Protein AF-A0A6G3XQR0-F1 (afdb_monomer)

Solvent-accessible surface area (backbone atoms only — not comparable to full-atom values): 5647 Å² total; per-residue (Å²): 116,70,69,59,56,53,49,49,34,55,56,22,59,76,36,76,92,35,30,50,55,23,21,39,51,51,33,66,41,44,62,56,22,59,76,67,68,36,45,70,62,40,46,52,49,37,55,54,48,64,74,55,78,63,97,50,61,70,31,51,37,43,22,28,44,44,42,14,54,48,23,50,77,71,69,34,61,67,60,15,51,52,30,42,48,52,29,48,58,52,27,67,73,70,68,41,66,67,53,47,54,55,74,69,62,126

Mean pred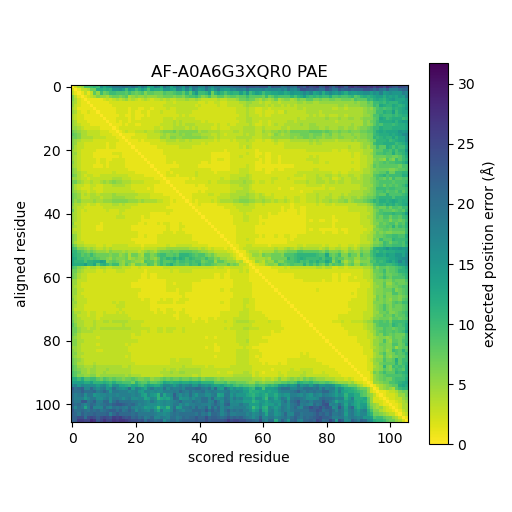icted aligned error: 5.23 Å

Radius of gyration: 12.99 Å; Cα contacts (8 Å, |Δi|>4): 125; chains: 1; bounding box: 31×29×29 Å

pLDDT: mean 87.77, std 12.78, range [46.75, 98.12]

Structure (mmCIF, N/CA/C/O backbone):
data_AF-A0A6G3XQR0-F1
#
_entry.id   AF-A0A6G3XQR0-F1
#
loop_
_atom_site.group_PDB
_atom_site.id
_atom_site.type_symbol
_atom_site.label_atom_id
_atom_site.label_alt_id
_atom_site.label_comp_id
_atom_site.label_asym_id
_atom_site.label_entity_id
_atom_site.label_seq_id
_atom_site.pdbx_PDB_ins_code
_atom_site.Cartn_x
_atom_site.Cartn_y
_atom_site.Cartn_z
_atom_site.occupancy
_atom_site.B_iso_or_equiv
_atom_site.auth_seq_id
_atom_site.auth_comp_id
_atom_site.auth_asym_id
_atom_site.auth_atom_id
_atom_site.pdbx_PDB_model_num
ATOM 1 N N . GLU A 1 1 ? 11.711 15.072 -11.607 1.00 59.75 1 GLU A N 1
ATOM 2 C CA . GLU A 1 1 ? 10.371 14.971 -10.983 1.00 59.75 1 GLU A CA 1
ATOM 3 C C . GLU A 1 1 ? 10.250 13.911 -9.879 1.00 59.75 1 GLU A C 1
ATOM 5 O O . GLU A 1 1 ? 10.136 14.299 -8.728 1.00 59.75 1 GLU A O 1
ATOM 10 N N . LEU A 1 2 ? 10.354 12.598 -10.132 1.00 62.25 2 LEU A N 1
ATOM 11 C CA . LEU A 1 2 ? 10.177 11.554 -9.087 1.00 62.25 2 LEU A CA 1
ATOM 12 C C . LEU A 1 2 ? 11.084 11.625 -7.844 1.00 62.25 2 LEU A C 1
ATOM 14 O O . LEU A 1 2 ? 10.608 11.263 -6.768 1.00 62.25 2 LEU A O 1
ATOM 18 N N . PRO A 1 3 ? 12.356 12.070 -7.934 1.00 74.38 3 PRO A N 1
ATOM 19 C CA . PRO A 1 3 ? 13.188 12.239 -6.745 1.00 74.38 3 PRO A CA 1
ATOM 20 C C . PRO A 1 3 ? 12.554 13.170 -5.708 1.00 74.38 3 PRO A C 1
ATOM 22 O O . PRO A 1 3 ? 12.720 12.935 -4.518 1.00 74.38 3 PRO A O 1
ATOM 25 N N . ASN A 1 4 ? 11.776 14.165 -6.149 1.00 83.50 4 ASN A N 1
ATOM 26 C C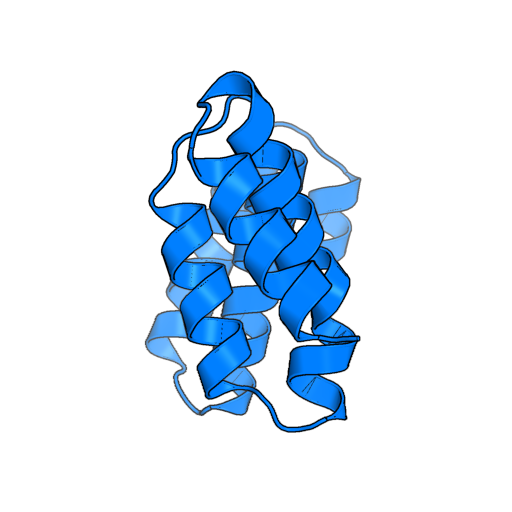A . ASN A 1 4 ? 11.105 15.105 -5.253 1.00 83.50 4 ASN A CA 1
ATOM 27 C C . ASN A 1 4 ? 9.963 14.426 -4.486 1.00 83.50 4 ASN A C 1
ATOM 29 O O . ASN A 1 4 ? 9.773 14.713 -3.313 1.00 83.50 4 ASN A O 1
ATOM 33 N N . LEU A 1 5 ? 9.240 13.492 -5.118 1.00 85.38 5 LEU A N 1
ATOM 34 C CA . LEU A 1 5 ? 8.155 12.746 -4.469 1.00 85.38 5 LEU A CA 1
ATOM 35 C C . LEU A 1 5 ? 8.683 11.724 -3.459 1.00 85.38 5 LEU A C 1
ATOM 37 O O . LEU A 1 5 ? 8.131 11.611 -2.371 1.00 85.38 5 LEU A O 1
ATOM 41 N N . ARG A 1 6 ? 9.772 11.016 -3.789 1.00 90.00 6 ARG A N 1
ATOM 42 C CA . ARG A 1 6 ? 10.443 10.119 -2.830 1.00 90.00 6 ARG A CA 1
ATOM 43 C C . ARG A 1 6 ? 10.968 10.898 -1.636 1.00 90.00 6 ARG A C 1
ATOM 45 O O . ARG A 1 6 ? 10.673 10.539 -0.508 1.00 90.00 6 ARG A O 1
ATOM 52 N N . ARG A 1 7 ? 11.654 12.015 -1.896 1.00 92.81 7 ARG A N 1
ATOM 53 C CA . ARG A 1 7 ? 12.164 12.882 -0.835 1.00 92.81 7 ARG A CA 1
ATOM 54 C C . ARG A 1 7 ? 11.045 13.450 0.035 1.00 92.81 7 ARG A C 1
ATOM 56 O O . ARG A 1 7 ? 11.221 13.543 1.236 1.00 92.81 7 ARG A O 1
ATOM 63 N N . ALA A 1 8 ? 9.901 13.806 -0.552 1.00 91.88 8 ALA A N 1
ATOM 64 C CA . ALA A 1 8 ? 8.744 14.255 0.216 1.00 91.88 8 ALA A CA 1
ATOM 65 C C . ALA A 1 8 ? 8.214 13.153 1.148 1.00 91.88 8 ALA A C 1
ATOM 67 O O . ALA A 1 8 ? 7.951 13.440 2.308 1.00 91.88 8 ALA A O 1
ATOM 68 N N . MET A 1 9 ? 8.115 11.903 0.674 1.00 93.31 9 MET A N 1
ATOM 69 C CA . MET A 1 9 ? 7.743 10.772 1.537 1.00 93.31 9 MET A CA 1
ATOM 70 C C . MET A 1 9 ? 8.772 10.556 2.653 1.00 93.31 9 MET A C 1
ATOM 72 O O . MET A 1 9 ? 8.374 10.451 3.805 1.00 93.31 9 MET A O 1
ATOM 76 N N . GLU A 1 10 ? 10.073 10.562 2.332 1.00 93.75 10 GLU A N 1
ATOM 77 C CA . GLU A 1 10 ? 11.171 10.466 3.312 1.00 93.75 10 GLU A CA 1
ATOM 78 C C . GLU A 1 10 ? 11.043 11.539 4.399 1.00 93.75 10 GLU A C 1
ATOM 80 O O . GLU A 1 10 ? 10.943 11.204 5.573 1.00 93.75 10 GLU A O 1
ATOM 85 N N . CYS A 1 11 ? 10.961 12.814 4.011 1.00 93.06 11 CYS A N 1
ATOM 86 C CA . CYS A 1 11 ? 10.871 13.924 4.957 1.00 93.06 11 CYS A CA 1
ATOM 87 C C . CYS A 1 11 ? 9.601 13.865 5.817 1.00 93.06 11 CYS A C 1
ATOM 89 O O . CYS A 1 11 ? 9.674 14.111 7.015 1.00 93.06 11 CYS A O 1
ATOM 91 N N . SER A 1 12 ? 8.447 13.505 5.245 1.00 92.31 12 SER A N 1
ATOM 92 C CA . SER A 1 12 ? 7.199 13.393 6.014 1.00 92.31 12 SER A CA 1
ATOM 93 C C . SER A 1 12 ? 7.216 12.256 7.042 1.00 92.31 12 SER A C 1
ATOM 95 O O . SER A 1 12 ? 6.455 12.309 8.001 1.00 92.31 12 SER A O 1
ATOM 97 N N . MET A 1 13 ? 8.072 11.242 6.881 1.00 92.88 13 MET A N 1
ATOM 98 C CA . MET A 1 13 ? 8.252 10.183 7.885 1.00 92.88 13 MET A CA 1
ATOM 99 C C . MET A 1 13 ? 9.239 10.568 8.997 1.00 92.88 13 MET A C 1
ATOM 101 O O . MET A 1 13 ? 9.286 9.899 10.023 1.00 92.88 13 MET A O 1
ATOM 105 N N . GLU A 1 14 ? 10.011 11.651 8.849 1.00 93.50 14 GLU A N 1
ATOM 106 C CA . GLU A 1 14 ? 10.925 12.125 9.903 1.00 93.50 14 GLU A CA 1
ATOM 107 C C . GLU A 1 14 ? 10.177 12.736 11.104 1.00 93.50 14 GLU A C 1
ATOM 109 O O . GLU A 1 14 ? 10.753 12.879 12.185 1.00 93.50 14 GLU A O 1
ATOM 114 N N . SER A 1 15 ? 8.896 13.087 10.933 1.00 89.38 15 SER A N 1
ATOM 115 C CA . SER A 1 15 ? 8.047 13.674 11.970 1.00 89.38 15 SER A CA 1
ATOM 116 C C . SER A 1 15 ? 6.757 12.863 12.151 1.00 89.38 15 SER A C 1
ATOM 118 O O . SER A 1 15 ? 5.984 12.745 11.198 1.00 89.38 15 SER A O 1
ATOM 120 N N . PRO A 1 16 ? 6.452 12.358 13.365 1.00 86.00 16 PRO A N 1
ATOM 121 C CA . PRO A 1 16 ? 5.234 11.582 13.625 1.00 86.00 16 PRO A CA 1
ATOM 122 C C . PRO A 1 16 ? 3.933 12.295 13.223 1.00 86.00 16 PRO A C 1
ATOM 124 O O . PRO A 1 16 ? 2.987 11.653 12.769 1.00 86.00 16 PRO A O 1
ATOM 127 N N . ASP A 1 17 ? 3.897 13.625 13.336 1.00 87.56 17 ASP A N 1
ATOM 128 C CA . ASP A 1 17 ? 2.723 14.432 12.983 1.00 87.56 17 ASP A CA 1
ATOM 129 C C . ASP A 1 17 ? 2.478 14.485 11.461 1.00 87.56 17 ASP A C 1
ATOM 131 O O . ASP A 1 17 ? 1.362 14.753 11.015 1.00 87.56 17 ASP A O 1
ATOM 135 N N . GLU A 1 18 ? 3.494 14.191 10.645 1.00 90.88 18 GLU A N 1
ATOM 136 C CA . GLU A 1 18 ? 3.451 14.297 9.182 1.00 90.88 18 GLU A CA 1
ATOM 137 C C . GLU A 1 18 ? 3.388 12.9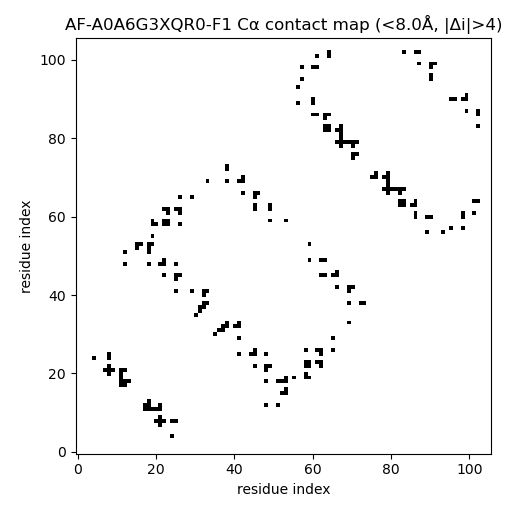44 8.461 1.00 90.88 18 GLU A C 1
ATOM 139 O O . GLU A 1 18 ? 3.137 12.916 7.257 1.00 90.88 18 GLU A O 1
ATOM 144 N N . VAL A 1 19 ? 3.509 11.817 9.171 1.00 91.81 19 VAL A N 1
ATOM 145 C CA . VAL A 1 19 ? 3.469 10.452 8.599 1.00 91.81 19 VAL A CA 1
ATOM 146 C C . VAL A 1 19 ? 2.261 10.234 7.679 1.00 91.81 19 VAL A C 1
ATOM 148 O O . VAL A 1 19 ? 2.359 9.603 6.623 1.00 91.81 19 VAL A O 1
ATOM 151 N N . HIS A 1 20 ? 1.110 10.804 8.036 1.00 90.81 20 HIS A N 1
ATOM 152 C CA . HIS A 1 20 ? -0.110 10.713 7.234 1.00 90.81 20 HIS A CA 1
ATOM 153 C C . HIS A 1 20 ? 0.045 11.313 5.821 1.00 90.81 20 HIS A C 1
ATOM 155 O O . HIS A 1 20 ? -0.621 10.865 4.887 1.00 90.81 20 HIS A O 1
ATOM 161 N N . LEU A 1 21 ? 0.939 12.292 5.633 1.00 93.00 21 LEU A N 1
ATOM 162 C CA . LEU A 1 21 ? 1.271 12.864 4.327 1.00 93.00 21 LEU A CA 1
ATOM 163 C C . LEU A 1 21 ? 2.069 11.873 3.477 1.00 93.00 21 LEU A C 1
ATOM 165 O O . LEU A 1 21 ? 1.783 11.737 2.286 1.00 93.00 21 LEU A O 1
ATOM 169 N N . ALA A 1 22 ? 3.008 11.134 4.075 1.00 94.44 22 ALA A N 1
ATOM 170 C CA . ALA A 1 22 ? 3.742 10.075 3.381 1.00 94.44 22 ALA A CA 1
ATOM 171 C C . ALA A 1 22 ? 2.788 8.965 2.912 1.00 94.44 22 ALA A C 1
ATOM 173 O O . ALA A 1 22 ? 2.818 8.570 1.744 1.00 94.44 22 ALA A O 1
ATOM 174 N N . GLN A 1 23 ? 1.867 8.538 3.780 1.00 94.62 23 GLN A N 1
ATOM 175 C CA . GLN A 1 23 ? 0.817 7.572 3.441 1.00 94.62 23 GLN A CA 1
ATOM 176 C C . GLN A 1 23 ? -0.103 8.092 2.330 1.00 94.62 23 GLN A C 1
ATOM 178 O O . GLN A 1 23 ? -0.377 7.389 1.353 1.00 94.62 23 GLN A O 1
ATOM 183 N N . HIS A 1 24 ? -0.539 9.351 2.427 1.00 93.38 24 HIS A N 1
ATOM 184 C CA . HIS A 1 24 ? -1.362 9.984 1.402 1.00 93.38 24 HIS A CA 1
ATOM 185 C C . HIS A 1 24 ? -0.653 10.026 0.0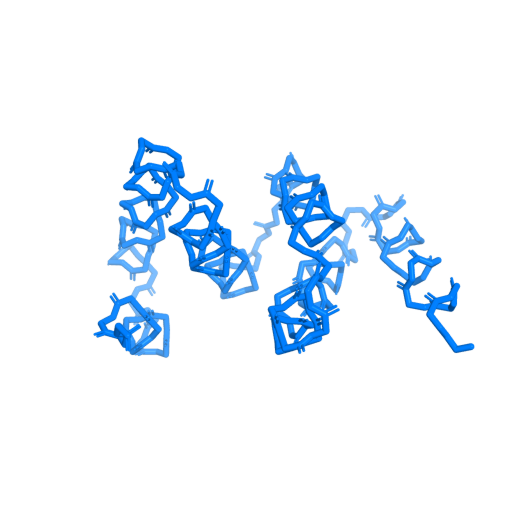40 1.00 93.38 24 HIS A C 1
ATOM 187 O O . HIS A 1 24 ? -1.256 9.679 -0.980 1.00 93.38 24 HIS A O 1
ATOM 193 N N . LEU A 1 25 ? 0.626 10.410 0.009 1.00 94.06 25 LEU A N 1
ATOM 194 C CA . LEU A 1 25 ? 1.437 10.439 -1.208 1.00 94.06 25 LEU A CA 1
ATOM 195 C C . LEU A 1 25 ? 1.599 9.035 -1.805 1.00 94.06 25 LEU A C 1
ATOM 197 O O . LEU A 1 25 ? 1.301 8.837 -2.986 1.00 94.06 25 LEU A O 1
ATOM 201 N N . ALA A 1 26 ? 2.002 8.052 -0.995 1.00 95.50 26 ALA A N 1
ATOM 202 C CA . ALA A 1 26 ? 2.203 6.672 -1.434 1.00 95.50 26 ALA A CA 1
ATOM 203 C C . ALA A 1 26 ? 0.918 6.058 -2.018 1.00 95.50 26 ALA A C 1
ATOM 205 O O . ALA A 1 26 ? 0.952 5.458 -3.098 1.00 95.50 26 ALA A O 1
ATOM 206 N N . GLY A 1 27 ? -0.225 6.268 -1.353 1.00 94.38 27 GLY A N 1
ATOM 207 C CA . GLY A 1 27 ? -1.533 5.796 -1.808 1.00 94.38 27 GLY A CA 1
ATOM 208 C C . GLY A 1 27 ? -2.061 6.535 -3.045 1.00 94.38 27 GLY A C 1
ATOM 209 O O . GLY A 1 27 ? -2.662 5.924 -3.930 1.00 94.38 27 GLY A O 1
ATOM 210 N N . THR A 1 28 ? -1.815 7.842 -3.163 1.00 92.75 28 THR A N 1
ATOM 211 C CA . THR A 1 28 ? -2.236 8.640 -4.333 1.00 92.75 28 THR A CA 1
ATOM 212 C C . THR A 1 28 ? -1.470 8.247 -5.595 1.00 92.75 28 THR A C 1
ATOM 214 O O . THR A 1 28 ? -2.028 8.252 -6.693 1.00 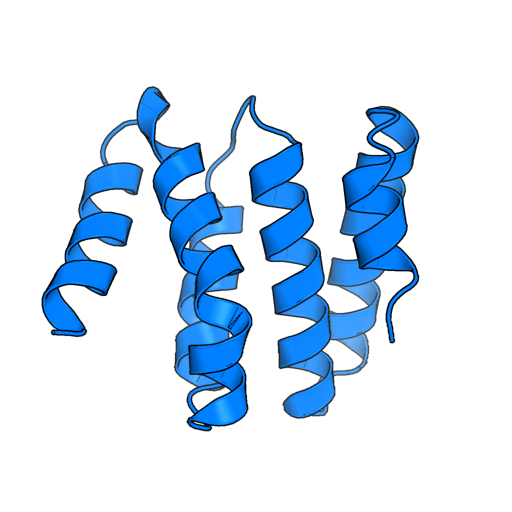92.75 28 THR A O 1
ATOM 217 N N . LEU A 1 29 ? -0.215 7.821 -5.450 1.00 93.19 29 LEU A N 1
ATOM 218 C CA . LEU A 1 29 ? 0.633 7.386 -6.559 1.00 93.19 29 LEU A CA 1
ATOM 219 C C . LEU A 1 29 ? 0.282 5.992 -7.120 1.00 93.19 29 LEU A C 1
ATOM 221 O O . LEU A 1 29 ? 0.985 5.511 -8.007 1.00 93.19 29 LEU A O 1
ATOM 225 N N . TRP A 1 30 ? -0.821 5.359 -6.699 1.00 91.94 30 TRP A N 1
ATOM 226 C CA . TRP A 1 30 ? -1.250 4.033 -7.178 1.00 91.94 30 TRP A CA 1
ATOM 227 C C . TRP A 1 30 ? -1.242 3.888 -8.709 1.00 91.94 30 TRP A C 1
ATOM 229 O O . TRP A 1 30 ? -0.716 2.907 -9.235 1.00 91.94 30 TRP A O 1
ATOM 239 N N . PHE A 1 31 ? -1.776 4.878 -9.437 1.00 88.19 31 PHE A N 1
ATOM 240 C CA . PHE A 1 31 ? -1.849 4.836 -10.901 1.00 88.19 31 PHE A CA 1
ATOM 241 C C . PHE A 1 31 ? -0.453 4.856 -11.510 1.00 88.19 31 PHE A C 1
ATOM 243 O O . PHE A 1 31 ? -0.189 4.213 -12.518 1.00 88.19 31 PHE A O 1
ATOM 250 N N . TYR A 1 32 ? 0.455 5.582 -10.876 1.00 91.00 32 TYR A N 1
ATOM 251 C CA . TYR A 1 32 ? 1.828 5.680 -11.308 1.00 91.00 32 TYR A CA 1
ATOM 252 C C . TYR A 1 32 ? 2.602 4.377 -11.031 1.00 91.00 32 TYR A C 1
ATOM 254 O O . TYR A 1 32 ? 3.317 3.892 -11.909 1.00 91.00 32 TYR A O 1
ATOM 262 N N . TRP A 1 33 ? 2.402 3.749 -9.867 1.00 94.56 33 TRP A N 1
ATOM 263 C CA . TRP A 1 33 ? 2.990 2.438 -9.559 1.00 94.56 33 TRP A CA 1
ATOM 264 C C . TRP A 1 33 ? 2.538 1.366 -10.548 1.00 94.56 33 TRP A C 1
ATOM 266 O O . TRP A 1 33 ? 3.360 0.616 -11.069 1.00 94.56 33 TRP A O 1
ATOM 276 N N . VAL A 1 34 ? 1.238 1.320 -10.834 1.00 93.12 34 VAL A N 1
ATOM 277 C CA . VAL A 1 34 ? 0.629 0.273 -11.659 1.00 93.12 34 VAL A CA 1
ATOM 278 C C . VAL A 1 34 ? 0.764 0.574 -13.147 1.00 93.12 34 VAL A C 1
ATOM 280 O O . VAL A 1 34 ? 1.311 -0.231 -13.896 1.00 93.12 34 VAL A O 1
ATOM 283 N N . GLY A 1 35 ? 0.321 1.751 -13.579 1.00 91.81 35 GLY A N 1
ATOM 284 C CA . GLY A 1 35 ? 0.293 2.157 -14.982 1.00 91.81 35 GLY A CA 1
ATOM 285 C C . GLY A 1 35 ? 1.679 2.293 -15.609 1.00 91.81 35 GLY A C 1
ATOM 286 O O . GLY A 1 35 ? 1.830 2.048 -16.803 1.00 91.81 35 GLY A O 1
ATOM 287 N N . CYS A 1 36 ? 2.707 2.626 -14.821 1.00 94.44 36 CYS A N 1
ATOM 288 C CA . CYS A 1 36 ? 4.090 2.686 -15.303 1.00 94.44 36 CYS A CA 1
ATOM 289 C C . CYS A 1 36 ? 4.909 1.421 -14.988 1.00 94.44 36 CYS A C 1
ATOM 291 O O . CYS A 1 36 ? 6.124 1.432 -15.179 1.00 94.44 36 CYS A O 1
ATOM 293 N N . GLY A 1 37 ? 4.285 0.344 -14.494 1.00 93.00 37 GLY A N 1
ATOM 294 C CA . GLY A 1 37 ? 4.959 -0.935 -14.236 1.00 93.00 37 GLY A CA 1
ATOM 295 C C . GLY A 1 37 ? 5.979 -0.907 -13.091 1.00 93.00 37 GLY A C 1
ATOM 296 O O . GLY A 1 37 ? 6.878 -1.742 -13.038 1.00 93.00 37 GLY A O 1
ATOM 297 N N . ARG A 1 38 ? 5.860 0.039 -12.154 1.00 95.69 38 ARG A N 1
ATOM 298 C CA . ARG A 1 38 ? 6.780 0.214 -11.017 1.00 95.69 38 ARG A CA 1
ATOM 299 C C . ARG A 1 38 ? 6.293 -0.499 -9.760 1.00 95.69 38 ARG A C 1
ATOM 301 O O . ARG A 1 38 ? 6.374 0.049 -8.663 1.00 95.69 38 ARG A O 1
ATOM 308 N N . LEU A 1 39 ? 5.786 -1.718 -9.922 1.00 96.31 39 LEU A N 1
ATOM 309 C CA . LEU A 1 39 ? 5.110 -2.462 -8.858 1.00 96.31 39 LEU A CA 1
ATOM 310 C C . LEU A 1 39 ? 6.012 -2.702 -7.642 1.00 96.31 39 LEU A C 1
ATOM 312 O O . LEU A 1 39 ? 5.587 -2.458 -6.521 1.00 96.31 39 LEU A O 1
ATOM 316 N N . SER A 1 40 ? 7.269 -3.110 -7.850 1.00 97.25 40 SER A N 1
ATOM 317 C CA . SER A 1 40 ? 8.197 -3.377 -6.740 1.00 97.25 40 SER A CA 1
ATOM 318 C C . SER A 1 40 ? 8.565 -2.118 -5.955 1.00 97.25 40 SER A C 1
ATOM 320 O O . SER A 1 40 ? 8.677 -2.168 -4.737 1.00 97.25 40 SER A O 1
ATOM 322 N N . GLU A 1 41 ? 8.722 -0.982 -6.640 1.00 95.94 41 GLU A N 1
ATOM 323 C CA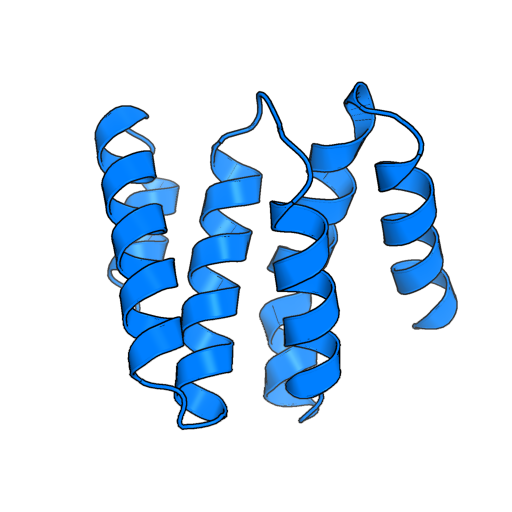 . GLU A 1 41 ? 8.972 0.297 -5.970 1.00 95.94 41 GLU A CA 1
ATOM 324 C C . GLU A 1 41 ? 7.727 0.779 -5.222 1.00 95.94 41 GLU A C 1
ATOM 326 O O . GLU A 1 41 ? 7.835 1.214 -4.081 1.00 95.94 41 GLU A O 1
ATOM 331 N N . GLY A 1 42 ? 6.551 0.674 -5.848 1.00 96.69 42 GLY A N 1
ATOM 332 C CA . GLY A 1 42 ? 5.285 0.998 -5.200 1.00 96.69 42 GLY A CA 1
ATOM 333 C C . GLY A 1 42 ? 5.096 0.179 -3.928 1.00 96.69 42 GLY A C 1
ATOM 334 O O . GLY A 1 42 ? 4.874 0.756 -2.873 1.00 96.69 42 GLY A O 1
ATOM 335 N N . ARG A 1 43 ? 5.280 -1.145 -4.003 1.00 97.81 43 ARG A N 1
ATOM 336 C CA . ARG A 1 43 ? 5.198 -2.033 -2.838 1.00 97.81 43 ARG A CA 1
ATOM 337 C C . ARG A 1 43 ? 6.160 -1.631 -1.727 1.00 97.81 43 ARG A C 1
ATOM 339 O O . ARG A 1 43 ? 5.727 -1.523 -0.593 1.00 97.81 43 ARG A O 1
ATOM 346 N N . HIS A 1 44 ? 7.417 -1.339 -2.061 1.00 97.00 44 HIS A N 1
ATOM 347 C CA . HIS A 1 44 ? 8.397 -0.896 -1.071 1.00 97.00 44 HIS A CA 1
ATOM 348 C C . HIS A 1 44 ? 7.923 0.336 -0.285 1.00 97.00 44 HIS A C 1
ATOM 350 O O . HIS A 1 44 ? 7.979 0.328 0.939 1.00 97.00 44 HIS A O 1
ATOM 356 N N . TRP A 1 45 ? 7.417 1.368 -0.969 1.00 97.00 45 TRP A N 1
ATOM 357 C CA . TRP A 1 45 ? 6.910 2.565 -0.290 1.00 97.00 45 TRP A CA 1
ATOM 358 C C . TRP A 1 45 ? 5.628 2.305 0.493 1.00 97.00 45 TRP A C 1
ATOM 360 O O . TRP A 1 45 ? 5.487 2.829 1.590 1.00 97.00 45 TRP A O 1
ATOM 370 N N . LEU A 1 46 ? 4.702 1.517 -0.058 1.00 97.56 46 LEU A N 1
ATOM 371 C CA . LEU A 1 46 ? 3.440 1.184 0.604 1.00 97.56 46 LEU A CA 1
ATOM 372 C C . LEU A 1 46 ? 3.681 0.385 1.890 1.00 97.56 46 LEU A C 1
ATOM 374 O O . LEU A 1 46 ? 3.092 0.720 2.908 1.00 97.56 46 LEU A O 1
ATOM 378 N N . ASP A 1 47 ? 4.563 -0.617 1.855 1.00 97.12 47 ASP A N 1
ATOM 379 C CA . ASP A 1 47 ? 4.944 -1.395 3.037 1.00 97.12 47 ASP A CA 1
ATOM 380 C C . ASP A 1 47 ? 5.603 -0.483 4.084 1.00 97.12 47 ASP A C 1
ATOM 382 O O . ASP A 1 47 ? 5.203 -0.483 5.244 1.00 97.12 47 ASP A O 1
ATOM 386 N N . HIS A 1 48 ? 6.547 0.364 3.665 1.00 95.56 48 HIS A N 1
ATOM 387 C CA . HIS A 1 48 ? 7.296 1.216 4.585 1.00 95.56 48 HIS A CA 1
ATOM 388 C C . HIS A 1 48 ? 6.416 2.248 5.309 1.00 95.56 48 HIS A C 1
ATOM 390 O O . HIS A 1 48 ? 6.478 2.370 6.527 1.00 95.56 48 HIS A O 1
ATOM 396 N N . VAL A 1 49 ? 5.519 2.946 4.601 1.00 95.25 49 VAL A N 1
ATOM 397 C CA . VAL A 1 49 ? 4.629 3.931 5.250 1.00 95.25 49 VAL A CA 1
ATOM 398 C C . VAL A 1 49 ? 3.552 3.285 6.138 1.00 95.25 49 VAL A C 1
ATOM 400 O O . VAL A 1 49 ? 2.883 3.996 6.891 1.00 95.25 49 VAL A O 1
ATOM 403 N N . LEU A 1 50 ? 3.340 1.963 6.047 1.00 94.81 50 LEU A N 1
ATOM 404 C CA . LEU A 1 50 ? 2.446 1.212 6.939 1.00 94.81 50 LEU A CA 1
ATOM 405 C C . LEU A 1 50 ? 3.111 0.799 8.254 1.00 94.81 50 LEU A C 1
ATOM 407 O O . LEU A 1 50 ? 2.378 0.506 9.204 1.00 94.81 50 LEU A O 1
ATOM 411 N N . GLU A 1 51 ? 4.445 0.777 8.314 1.00 93.56 51 GLU A N 1
ATOM 412 C CA . GLU A 1 51 ? 5.206 0.545 9.551 1.00 93.56 51 GLU A CA 1
ATOM 413 C C . GLU A 1 51 ? 5.019 1.706 10.539 1.00 93.56 51 GLU A C 1
ATOM 415 O O . GLU A 1 51 ? 5.055 1.505 11.753 1.00 93.56 51 GLU A O 1
ATOM 420 N N . GLU A 1 52 ? 4.744 2.902 10.015 1.00 89.62 52 GLU A N 1
ATOM 421 C CA . GLU A 1 52 ? 4.560 4.112 10.803 1.00 89.62 52 GLU A CA 1
ATOM 422 C C . GLU A 1 52 ? 3.100 4.271 11.282 1.00 89.62 52 GLU A C 1
ATOM 424 O O . GLU A 1 52 ? 2.164 4.344 10.469 1.00 89.62 52 GLU A O 1
ATOM 429 N N . PRO A 1 53 ? 2.858 4.342 12.605 1.00 83.69 53 PRO A N 1
ATOM 430 C CA . PRO A 1 53 ? 1.521 4.541 13.145 1.00 83.69 53 PRO A CA 1
ATOM 431 C C . PRO A 1 53 ? 1.013 5.951 12.833 1.00 83.69 53 PRO A C 1
ATOM 433 O O . PRO A 1 53 ? 1.754 6.930 12.868 1.00 83.69 53 PRO A O 1
ATOM 436 N N . THR A 1 54 ? -0.289 6.075 12.584 1.00 79.12 54 THR A N 1
ATOM 437 C CA . THR A 1 54 ? -0.940 7.367 12.357 1.00 79.12 54 THR A CA 1
ATOM 438 C C . THR A 1 54 ? -2.278 7.431 13.093 1.00 79.12 54 THR A C 1
ATOM 440 O O . THR A 1 54 ? -2.959 6.410 13.186 1.00 79.12 54 THR A O 1
ATOM 443 N N . PRO A 1 55 ? -2.701 8.607 13.591 1.00 77.00 55 PRO A N 1
ATOM 444 C CA . PRO A 1 55 ? -4.080 8.817 14.026 1.00 77.00 55 PRO A CA 1
ATOM 445 C C . PRO A 1 55 ? -5.056 9.015 12.848 1.00 77.00 55 PRO A C 1
ATOM 447 O O . PRO A 1 55 ? -6.251 9.207 13.069 1.00 77.00 55 PRO A O 1
ATOM 450 N N . HIS A 1 56 ? -4.569 9.033 11.600 1.00 76.00 56 HIS A N 1
ATOM 451 C CA . HIS A 1 56 ? -5.360 9.317 10.403 1.00 76.00 56 HIS A CA 1
ATOM 452 C C . HIS A 1 56 ? -5.705 8.048 9.611 1.00 76.00 56 HIS A C 1
ATOM 454 O O . HIS A 1 56 ? -5.089 7.743 8.586 1.00 76.00 56 HIS A O 1
ATOM 460 N N . ASP A 1 57 ? -6.757 7.355 10.046 1.00 82.31 57 ASP A N 1
ATOM 461 C CA . ASP A 1 57 ? -7.177 6.058 9.495 1.00 82.31 57 ASP A CA 1
ATOM 462 C C . ASP A 1 57 ? -7.409 6.075 7.972 1.00 82.31 57 ASP A C 1
ATOM 464 O O . ASP A 1 57 ? -7.028 5.142 7.273 1.00 82.31 57 ASP A O 1
ATOM 468 N N . ALA A 1 58 ? -7.962 7.153 7.406 1.00 86.06 58 ALA A N 1
ATOM 469 C CA . ALA A 1 58 ? -8.294 7.210 5.977 1.00 86.06 58 ALA A CA 1
ATOM 470 C C . ALA A 1 58 ? -7.070 7.099 5.041 1.00 86.06 58 ALA A C 1
ATOM 472 O O . ALA A 1 58 ? -7.148 6.462 3.985 1.00 86.06 58 ALA A O 1
ATOM 473 N N . ALA A 1 59 ? -5.933 7.708 5.405 1.00 89.88 59 ALA A N 1
ATOM 474 C CA . ALA A 1 59 ? -4.715 7.640 4.593 1.00 89.88 59 ALA A CA 1
ATOM 475 C C . ALA A 1 59 ? -4.115 6.228 4.634 1.00 89.88 59 ALA A C 1
ATOM 477 O O . ALA A 1 59 ? -3.811 5.658 3.584 1.00 89.88 59 ALA A O 1
ATOM 478 N N . ARG A 1 60 ? -4.043 5.635 5.832 1.00 92.19 60 ARG A N 1
ATOM 479 C CA . ARG A 1 60 ? -3.610 4.249 6.042 1.00 92.19 60 ARG A CA 1
ATOM 480 C C . ARG A 1 60 ? -4.483 3.253 5.273 1.00 92.19 60 ARG A C 1
ATOM 482 O O . ARG A 1 60 ? -3.957 2.425 4.532 1.00 92.19 60 ARG A O 1
ATOM 489 N N . LEU A 1 61 ? -5.806 3.389 5.363 1.00 92.25 61 LEU A N 1
ATOM 490 C CA . LEU A 1 61 ? -6.772 2.549 4.649 1.00 92.25 61 LEU A CA 1
ATOM 491 C C . LEU A 1 61 ? -6.558 2.586 3.133 1.00 92.25 61 LEU A C 1
ATOM 493 O O . LEU A 1 61 ? -6.577 1.550 2.464 1.00 92.25 61 LEU A O 1
ATOM 497 N N . LYS A 1 62 ? -6.285 3.771 2.571 1.00 92.25 62 LYS A N 1
ATOM 498 C CA . LYS A 1 62 ? -5.954 3.885 1.148 1.00 92.25 62 LYS A CA 1
ATOM 499 C C . LYS A 1 62 ? -4.672 3.126 0.808 1.00 92.25 62 LYS A C 1
ATOM 501 O O . LYS A 1 62 ? -4.644 2.447 -0.215 1.00 92.25 62 LYS A O 1
ATOM 506 N N . VAL A 1 63 ? -3.635 3.228 1.636 1.00 96.06 63 VAL A N 1
ATOM 507 C CA . VAL A 1 63 ? -2.367 2.513 1.430 1.00 96.06 63 VAL A CA 1
ATOM 508 C C . VAL A 1 63 ? -2.574 0.998 1.463 1.00 96.06 63 VAL A C 1
ATOM 510 O O . VAL A 1 63 ? -2.131 0.331 0.531 1.00 96.06 63 VAL A O 1
ATOM 513 N N . LEU A 1 64 ? -3.306 0.463 2.449 1.00 96.00 64 LEU A N 1
ATOM 514 C CA . LEU A 1 64 ? -3.626 -0.970 2.537 1.00 96.00 64 LEU A CA 1
ATOM 515 C C . LEU A 1 64 ? -4.364 -1.472 1.288 1.00 96.00 64 LEU A C 1
ATOM 517 O O . LEU A 1 64 ? -4.015 -2.513 0.728 1.00 96.00 64 LEU A O 1
ATOM 521 N N . TRP A 1 65 ? -5.341 -0.705 0.794 1.00 95.00 65 TRP A N 1
ATOM 522 C CA . TRP A 1 65 ? -6.037 -1.041 -0.448 1.00 95.00 65 TRP A CA 1
ATOM 523 C C . TRP A 1 65 ? -5.090 -1.075 -1.659 1.00 95.00 65 TRP A C 1
ATOM 525 O O . TRP A 1 65 ? -5.106 -2.036 -2.433 1.00 95.00 65 TRP A O 1
ATOM 535 N N . VAL A 1 66 ? -4.235 -0.055 -1.822 1.00 96.56 66 VAL A N 1
ATOM 536 C CA . VAL A 1 66 ? -3.267 -0.011 -2.934 1.00 96.56 66 VAL A CA 1
ATOM 537 C C . VAL A 1 66 ? -2.256 -1.152 -2.821 1.00 96.56 66 VAL A C 1
ATOM 539 O O . VAL A 1 66 ? -1.929 -1.761 -3.838 1.00 96.56 66 VAL A O 1
ATOM 542 N N . LEU A 1 67 ? -1.786 -1.472 -1.613 1.00 98.12 67 LEU A N 1
ATOM 543 C CA . LEU A 1 67 ? -0.884 -2.594 -1.368 1.00 98.12 67 LEU A CA 1
ATOM 544 C C . LEU A 1 67 ? -1.524 -3.914 -1.801 1.00 98.12 67 LEU A C 1
ATOM 546 O O . LEU A 1 67 ? -0.901 -4.682 -2.533 1.00 98.12 67 LEU A O 1
ATOM 550 N N . GLY A 1 68 ? -2.790 -4.134 -1.433 1.00 96.81 68 GLY A N 1
ATOM 551 C CA . GLY A 1 68 ? -3.560 -5.289 -1.883 1.00 96.81 68 GLY A CA 1
ATOM 552 C C . GLY A 1 68 ? -3.627 -5.384 -3.409 1.00 96.81 68 GLY A C 1
ATOM 553 O O . GLY A 1 68 ? -3.349 -6.436 -3.986 1.00 96.81 68 GLY A O 1
ATOM 554 N N . TYR A 1 69 ? -3.916 -4.268 -4.079 1.00 96.25 69 TYR A N 1
ATOM 555 C CA . TYR A 1 69 ? -3.972 -4.207 -5.540 1.00 96.25 69 TYR A CA 1
ATOM 556 C C . TYR A 1 69 ? -2.611 -4.480 -6.206 1.00 96.25 69 TYR A C 1
ATOM 558 O O . TYR A 1 69 ? -2.523 -5.272 -7.146 1.00 96.25 69 TYR A O 1
ATOM 566 N N . VAL A 1 70 ? -1.526 -3.887 -5.697 1.00 97.81 70 VAL A N 1
ATOM 567 C CA . VAL A 1 70 ? -0.158 -4.139 -6.183 1.00 97.81 70 VAL A CA 1
ATOM 568 C C . VAL A 1 70 ? 0.240 -5.603 -5.973 1.00 97.81 70 VAL A C 1
ATOM 570 O O . VAL A 1 70 ? 0.815 -6.205 -6.880 1.00 97.81 70 VAL A O 1
ATOM 573 N N . ALA A 1 71 ? -0.107 -6.203 -4.831 1.00 97.81 71 ALA A N 1
ATOM 574 C CA . ALA A 1 71 ? 0.174 -7.606 -4.541 1.00 97.81 71 ALA A CA 1
ATOM 575 C C . ALA A 1 71 ? -0.553 -8.557 -5.511 1.00 97.81 71 ALA A C 1
ATOM 577 O O . ALA A 1 71 ? 0.074 -9.487 -6.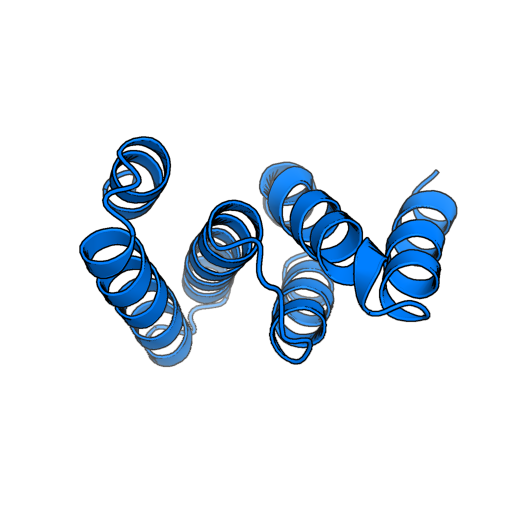022 1.00 97.81 71 ALA A O 1
ATOM 578 N N . VAL A 1 72 ? -1.819 -8.281 -5.866 1.00 97.06 72 VAL A N 1
ATOM 579 C CA . VAL A 1 72 ? -2.541 -9.029 -6.919 1.00 97.06 72 VAL A CA 1
ATOM 580 C C . VAL A 1 72 ? -1.775 -8.984 -8.241 1.00 97.06 72 VAL A C 1
ATOM 582 O O . VAL A 1 72 ? -1.553 -10.023 -8.862 1.00 97.06 72 VAL A O 1
ATOM 585 N N . LEU A 1 73 ? -1.330 -7.798 -8.658 1.00 96.62 73 LEU A N 1
ATOM 586 C CA . LEU A 1 73 ? -0.596 -7.617 -9.915 1.00 96.62 73 LEU A CA 1
ATOM 587 C C . LEU A 1 73 ? 0.785 -8.286 -9.911 1.00 96.62 73 LEU A C 1
ATOM 589 O O . LEU A 1 73 ? 1.296 -8.648 -10.969 1.00 96.62 73 LEU A O 1
ATOM 593 N N . GLN A 1 74 ? 1.380 -8.476 -8.735 1.00 97.25 74 GLN A N 1
ATOM 594 C CA . GLN A 1 74 ? 2.622 -9.229 -8.553 1.00 97.25 74 GLN A CA 1
ATOM 595 C C . GLN A 1 74 ? 2.406 -10.747 -8.420 1.00 97.25 74 GLN A C 1
ATOM 597 O O . GLN A 1 74 ? 3.384 -11.488 -8.341 1.00 97.25 74 GLN A O 1
ATOM 602 N N . GLY A 1 75 ? 1.156 -11.226 -8.397 1.00 97.75 75 GLY A N 1
ATOM 603 C CA . GLY A 1 75 ? 0.826 -12.640 -8.190 1.00 97.75 75 GLY A CA 1
ATOM 604 C C . GLY A 1 75 ? 0.920 -13.109 -6.732 1.00 97.75 75 GLY A C 1
ATOM 605 O O . GLY A 1 75 ? 0.860 -14.309 -6.470 1.00 97.75 75 GLY A O 1
ATOM 606 N N . ASP A 1 76 ? 1.045 -12.186 -5.778 1.00 98.12 76 ASP A N 1
ATOM 607 C CA . ASP A 1 76 ? 1.090 -12.468 -4.344 1.00 98.12 76 ASP A CA 1
ATOM 608 C C . ASP A 1 76 ? -0.324 -12.461 -3.747 1.00 98.12 76 ASP A C 1
ATOM 610 O O . ASP A 1 76 ? -0.793 -11.481 -3.164 1.00 98.12 76 ASP A O 1
ATOM 614 N N . ALA A 1 77 ? -1.026 -13.581 -3.917 1.00 96.88 77 ALA A N 1
ATOM 615 C CA . ALA A 1 77 ? -2.396 -13.729 -3.433 1.00 96.88 77 ALA A CA 1
ATOM 616 C C . ALA A 1 77 ? -2.505 -13.664 -1.899 1.00 96.88 77 ALA A C 1
ATOM 618 O O . ALA A 1 77 ? -3.510 -13.181 -1.378 1.00 96.88 77 ALA A O 1
ATOM 619 N N . VAL A 1 78 ? -1.488 -14.142 -1.173 1.00 98.06 78 VAL A N 1
ATOM 620 C CA . VAL A 1 78 ? -1.491 -14.151 0.298 1.00 98.06 78 VAL A CA 1
ATOM 621 C C . VAL A 1 78 ? -1.332 -12.730 0.829 1.00 98.06 78 VAL A C 1
ATOM 623 O O . VAL A 1 78 ? -2.143 -12.299 1.649 1.00 98.06 78 VAL A O 1
ATOM 626 N N . GLY A 1 79 ? -0.351 -11.981 0.316 1.00 97.12 79 GLY A N 1
ATOM 627 C CA . GLY A 1 79 ? -0.159 -10.576 0.671 1.00 97.12 79 GLY A CA 1
ATOM 628 C C . GLY A 1 79 ? -1.374 -9.722 0.313 1.00 97.12 79 GLY A C 1
ATOM 629 O O . GLY A 1 79 ? -1.822 -8.918 1.130 1.00 97.12 79 GLY A O 1
ATOM 630 N N . ALA A 1 80 ? -1.977 -9.961 -0.856 1.00 96.94 80 ALA A N 1
ATOM 631 C CA . ALA A 1 80 ? -3.189 -9.263 -1.274 1.00 96.94 80 ALA A CA 1
ATOM 632 C C . ALA A 1 80 ? -4.359 -9.469 -0.302 1.00 96.94 80 ALA A C 1
ATOM 634 O O . ALA A 1 80 ? -4.992 -8.502 0.122 1.00 96.94 80 ALA A O 1
ATOM 635 N N . LEU A 1 81 ? -4.642 -10.722 0.066 1.00 96.44 81 LEU A N 1
ATOM 636 C CA . LEU A 1 81 ? -5.726 -11.045 0.994 1.00 96.44 81 LEU A CA 1
ATOM 637 C C . LEU A 1 81 ? -5.489 -10.443 2.379 1.00 96.44 81 LEU A C 1
ATOM 639 O O . LEU A 1 81 ? -6.426 -9.906 2.962 1.00 96.44 81 LEU A O 1
ATOM 643 N N . SER A 1 82 ? -4.252 -10.501 2.880 1.00 97.00 82 SER A N 1
ATOM 644 C CA . SER A 1 82 ? -3.897 -9.928 4.181 1.00 97.00 82 SER A CA 1
ATOM 645 C C . SER A 1 82 ? -4.164 -8.422 4.220 1.00 97.00 82 SER A C 1
ATOM 647 O O . SER A 1 82 ? -4.900 -7.956 5.087 1.00 97.00 82 SER A O 1
ATOM 649 N N . ALA A 1 83 ? -3.640 -7.673 3.243 1.00 95.88 83 ALA A N 1
ATOM 650 C CA . ALA A 1 83 ? -3.785 -6.218 3.199 1.00 95.88 83 ALA A CA 1
ATOM 651 C C . ALA A 1 83 ? -5.251 -5.776 3.032 1.00 95.88 83 ALA A C 1
ATOM 653 O O . ALA A 1 83 ? -5.708 -4.843 3.691 1.00 95.88 83 ALA A O 1
ATOM 654 N N . LEU A 1 84 ? -6.021 -6.464 2.179 1.00 94.12 84 LEU A N 1
ATOM 655 C CA . LEU A 1 84 ? -7.435 -6.141 1.959 1.00 94.12 84 LEU A CA 1
ATOM 656 C C . LEU A 1 84 ? -8.315 -6.492 3.164 1.00 94.12 84 LEU A C 1
ATOM 658 O O . LEU A 1 84 ? -9.289 -5.785 3.430 1.00 94.12 84 LEU A O 1
ATOM 662 N N . GLN A 1 85 ? -7.988 -7.560 3.895 1.00 94.19 85 GLN A N 1
ATOM 663 C CA . GLN A 1 85 ? -8.718 -7.929 5.103 1.00 94.19 85 GLN A CA 1
ATOM 664 C C . GLN A 1 85 ? -8.469 -6.919 6.229 1.00 94.19 85 GLN A C 1
ATOM 666 O O . GLN A 1 85 ? -9.434 -6.462 6.838 1.00 94.19 85 GLN A O 1
ATOM 671 N N . GLU A 1 86 ? -7.219 -6.500 6.440 1.00 93.50 86 GLU A N 1
ATOM 672 C CA . GLU A 1 86 ? -6.880 -5.440 7.399 1.00 93.50 86 GLU A CA 1
ATOM 673 C C . GLU A 1 86 ? -7.576 -4.119 7.040 1.00 93.50 86 GLU A C 1
ATOM 675 O O . GLU A 1 86 ? -8.243 -3.519 7.884 1.00 93.50 86 GLU A O 1
ATOM 680 N N . CYS A 1 87 ? -7.532 -3.722 5.760 1.00 91.56 87 CYS A N 1
ATOM 681 C CA . CYS A 1 87 ? -8.234 -2.536 5.263 1.00 91.56 87 CYS A CA 1
ATOM 682 C C . CYS A 1 87 ? -9.734 -2.584 5.581 1.00 91.56 87 CYS A C 1
ATOM 684 O O . CYS A 1 87 ? -10.333 -1.584 5.975 1.00 91.56 87 CYS A O 1
ATOM 686 N N . ARG A 1 88 ? -10.368 -3.743 5.385 1.00 88.56 88 ARG A N 1
ATOM 687 C CA . ARG A 1 88 ? -11.796 -3.916 5.643 1.00 88.56 88 ARG A CA 1
ATOM 688 C C . ARG A 1 88 ? -12.112 -3.831 7.136 1.00 88.56 88 ARG A C 1
ATOM 690 O O . ARG A 1 88 ? -13.044 -3.1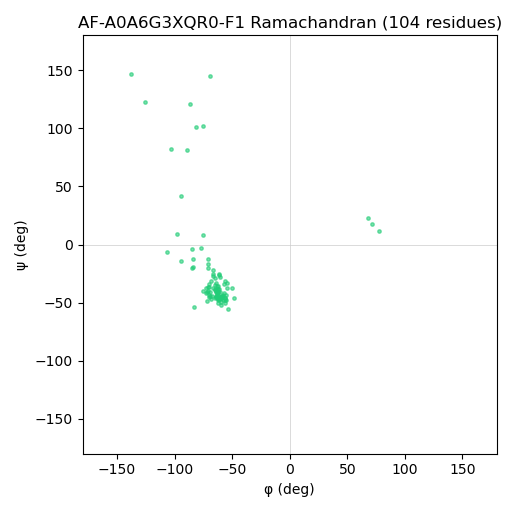26 7.508 1.00 88.56 88 ARG A O 1
ATOM 697 N N . GLU A 1 89 ? -11.353 -4.525 7.976 1.00 90.06 89 GLU A N 1
ATOM 698 C CA . GLU A 1 89 ? -11.552 -4.521 9.430 1.00 90.06 89 GLU A CA 1
ATOM 699 C C . GLU A 1 89 ? -11.358 -3.125 10.035 1.00 90.06 89 GLU A C 1
ATOM 701 O O . GLU A 1 89 ? -12.095 -2.728 10.938 1.00 90.06 89 GLU A O 1
ATOM 706 N N . GLU A 1 90 ? -10.385 -2.359 9.539 1.00 88.25 90 GLU A N 1
ATOM 707 C CA . GLU A 1 90 ? -10.174 -0.964 9.933 1.00 88.25 90 GLU A CA 1
ATOM 708 C C . GLU A 1 90 ? -11.311 -0.047 9.455 1.00 88.25 90 GLU A C 1
ATOM 710 O O . GLU A 1 90 ? -11.819 0.753 10.244 1.00 88.25 90 GLU A O 1
ATOM 715 N N . ALA A 1 91 ? -11.771 -0.192 8.208 1.00 84.75 91 ALA A N 1
ATOM 716 C CA . ALA A 1 91 ? -12.863 0.617 7.663 1.00 84.75 91 ALA A CA 1
ATOM 717 C C . ALA A 1 91 ? -14.201 0.358 8.381 1.00 84.75 91 ALA A C 1
ATOM 719 O O . ALA A 1 91 ? -14.962 1.290 8.649 1.00 84.75 91 ALA A O 1
ATOM 720 N N . GLU A 1 92 ? -14.484 -0.901 8.731 1.00 85.06 92 GLU A N 1
ATOM 721 C CA . GLU A 1 92 ? -15.666 -1.279 9.515 1.00 85.06 92 GLU A CA 1
ATOM 722 C C . GLU A 1 92 ? -15.635 -0.653 10.922 1.00 85.06 92 GLU A C 1
ATOM 724 O O . GLU A 1 92 ? -16.678 -0.243 11.434 1.00 85.06 92 GLU A O 1
ATOM 729 N N . ARG A 1 9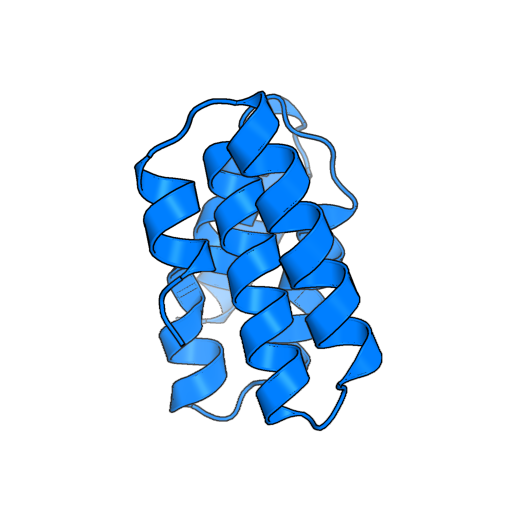3 ? -14.449 -0.522 11.535 1.00 81.88 93 ARG A N 1
ATOM 730 C CA . ARG A 1 93 ? -14.278 0.123 12.848 1.00 81.88 93 ARG A CA 1
ATOM 731 C C . ARG A 1 93 ? -14.432 1.643 12.807 1.00 81.88 93 ARG A C 1
ATOM 733 O O . ARG A 1 93 ? -14.963 2.206 13.762 1.00 81.88 93 ARG A O 1
ATOM 740 N N . SER A 1 94 ? -13.964 2.301 11.747 1.00 77.69 94 SER A N 1
ATOM 741 C CA . SER A 1 94 ? -13.986 3.767 11.632 1.00 77.69 94 SER A CA 1
ATOM 742 C C . SER A 1 94 ? -15.309 4.323 11.089 1.00 77.69 94 SER A C 1
ATOM 744 O O . SER A 1 94 ? -15.614 5.496 11.298 1.00 77.69 94 SER A O 1
ATOM 746 N N . GLY A 1 95 ? -16.115 3.499 10.408 1.00 69.00 95 GLY A N 1
ATOM 747 C CA . GLY A 1 95 ? -17.354 3.940 9.759 1.00 69.00 95 GLY A CA 1
ATOM 748 C C . GLY A 1 95 ? -17.122 4.811 8.515 1.00 69.00 95 GLY A C 1
ATOM 749 O O . GLY A 1 95 ? -18.041 5.506 8.074 1.00 69.00 95 GLY A O 1
ATOM 750 N N . ASP A 1 96 ? -15.912 4.793 7.944 1.00 64.62 96 ASP A N 1
ATOM 751 C CA . ASP A 1 96 ? -15.547 5.588 6.769 1.00 64.62 96 ASP A CA 1
ATOM 752 C C . ASP A 1 96 ? -16.147 4.999 5.478 1.00 64.62 96 ASP A C 1
ATOM 754 O O . ASP A 1 96 ? -15.643 4.039 4.887 1.00 64.62 96 ASP A O 1
ATOM 758 N N . ALA A 1 97 ? -17.228 5.617 4.998 1.00 62.97 97 ALA A N 1
ATOM 759 C CA . ALA A 1 97 ? -17.916 5.217 3.771 1.00 62.97 97 ALA A CA 1
ATOM 760 C C . ALA A 1 97 ? -17.039 5.313 2.502 1.00 62.97 97 ALA A C 1
ATOM 762 O O . ALA A 1 97 ? -17.276 4.582 1.537 1.00 62.97 97 ALA A O 1
ATOM 763 N N . THR A 1 98 ? -16.015 6.175 2.488 1.00 63.47 98 THR A N 1
ATOM 764 C CA . THR A 1 98 ? -15.076 6.308 1.359 1.00 63.47 98 THR A CA 1
ATOM 765 C C . THR A 1 98 ? -14.098 5.137 1.336 1.00 63.47 98 THR A C 1
ATOM 767 O O . THR A 1 98 ? -13.819 4.581 0.273 1.00 63.47 98 THR A O 1
ATOM 770 N N . ALA A 1 99 ? -13.625 4.710 2.508 1.00 56.88 99 ALA A N 1
ATOM 771 C CA . ALA A 1 99 ? -12.792 3.519 2.639 1.00 56.88 99 ALA A CA 1
ATOM 772 C C . ALA A 1 99 ? -13.552 2.237 2.267 1.00 56.88 99 ALA A C 1
ATOM 774 O O . ALA A 1 99 ? -13.009 1.380 1.567 1.00 56.88 99 ALA A O 1
ATOM 775 N N . VAL A 1 100 ? -14.837 2.144 2.632 1.00 57.97 100 VAL A N 1
ATOM 776 C CA . VAL A 1 100 ? -15.715 1.052 2.179 1.00 57.97 100 VAL A CA 1
ATOM 777 C C . VAL A 1 100 ? -15.795 1.020 0.652 1.00 57.97 100 VAL A C 1
ATOM 779 O O . VAL A 1 100 ? -15.651 -0.048 0.066 1.00 57.97 100 VAL A O 1
ATOM 782 N N . ALA A 1 101 ? -15.945 2.170 -0.015 1.00 58.12 101 ALA A N 1
ATOM 783 C CA . ALA A 1 101 ? -15.976 2.233 -1.478 1.00 58.12 101 ALA A CA 1
ATOM 784 C C . ALA A 1 101 ? -14.662 1.760 -2.134 1.00 58.12 101 ALA A C 1
ATOM 786 O O . ALA A 1 101 ? -14.713 1.103 -3.175 1.00 58.12 101 ALA A O 1
ATOM 787 N N . TYR A 1 102 ? -13.500 2.024 -1.522 1.00 54.12 102 TYR A N 1
ATOM 788 C CA . TYR A 1 102 ? -12.236 1.439 -1.981 1.00 54.12 102 TYR A CA 1
ATOM 789 C C . TYR A 1 102 ? -12.236 -0.089 -1.822 1.00 54.12 102 TYR A C 1
ATOM 791 O O . TYR A 1 102 ? -11.930 -0.791 -2.781 1.00 54.12 102 TYR A O 1
ATOM 799 N N . ALA A 1 103 ? -12.669 -0.622 -0.677 1.00 54.47 103 ALA A N 1
ATOM 800 C CA . ALA A 1 103 ? -12.650 -2.062 -0.398 1.00 54.47 103 ALA A CA 1
ATOM 801 C C . ALA A 1 103 ? -13.514 -2.920 -1.353 1.00 54.47 103 ALA A C 1
ATOM 803 O O . ALA A 1 103 ? -13.214 -4.098 -1.552 1.00 54.47 103 ALA A O 1
ATOM 804 N N . VAL A 1 104 ? -14.568 -2.360 -1.963 1.00 54.34 104 VAL A N 1
ATOM 805 C CA . VAL A 1 104 ? -15.425 -3.075 -2.936 1.00 54.34 104 VAL A CA 1
ATOM 806 C C . VAL A 1 104 ? -15.042 -2.874 -4.402 1.00 54.34 104 VAL A C 1
ATOM 808 O O . VAL A 1 104 ? -15.514 -3.645 -5.245 1.00 54.34 104 VAL A O 1
ATOM 811 N N . HIS A 1 105 ? -14.203 -1.889 -4.738 1.00 49.41 105 HIS A N 1
ATOM 812 C CA . HIS A 1 105 ? -13.803 -1.673 -6.127 1.00 49.41 105 HIS A CA 1
ATOM 813 C C . HIS A 1 105 ? -12.671 -2.638 -6.506 1.00 49.41 105 HIS A C 1
ATOM 815 O O . HIS A 1 105 ? -11.515 -2.437 -6.132 1.00 49.41 105 HIS A O 1
ATOM 821 N N . ARG A 1 106 ? -13.044 -3.710 -7.217 1.00 46.75 106 ARG A N 1
ATOM 822 C CA . ARG A 1 106 ? -12.126 -4.648 -7.884 1.00 46.75 106 ARG A CA 1
ATOM 823 C C . ARG A 1 106 ? -11.568 -4.053 -9.171 1.00 46.75 106 ARG A C 1
ATOM 825 O O . ARG A 1 106 ? -12.262 -3.186 -9.759 1.00 46.75 106 ARG A O 1
#

Nearest PDB structures (foldseek):
  4gpk-assembly3_K  TM=7.912E-01  e=1.054E-01  Bacillus thuringiensis serovar thuringiensis
  4gpk-assembly1_C  TM=7.977E-01  e=1.367E-01  Bacillus thuringiensis serovar thuringiensis
  3ro2-assembly1_A  TM=8.619E-01  e=4.074E-01  Mus musculus
  4gpk-assembly2_F  TM=7.907E-01  e=2.831E-01  Bacillus thuringiensis serovar thuringiensis
  4a1s-assembly1_B  TM=8.567E-01  e=6.177E-01  Drosophila melanogaster

Foldseek 3Di:
DVVVLVVQLVVLLVDLQRLLVNLQSLLVCLCVCVVVVVLVVSLVSLVVSLVRDHPDLVSVLSSLLSNLVSCVVVVNNVSNVVSLVVSVVSCVVVVDPVSVVSSPDD

Organism: NCBI:txid2706086

Sequence (106 aa):
ELPNLRRAMECSMESPDEVHLAQHLAGTLWFYWVGCGRLSEGRHWLDHVLEEPTPHDAARLKVLWVLGYVAVLQGDAVGALSALQECREEAERSGDATAVAYAVHR

Secondary structure (DSSP, 8-state):
-HHHHHHHHHHHHSSTTTHHHHHHHHHHTHHHHHHTT-HHHHHHHHHHHHHS--S-HHHHHHHHHHHHHHHHHTT-HHHHHHHHHHHHHHHHHHT-HHHHHHHH--